Protein AF-A0A2N5AFQ9-F1 (afdb_monomer)

pLDDT: mean 85.44, std 11.59, range [37.19, 97.06]

Organism: Klebsiella variicola (NCBI:txid244366)

Radius of gyration: 25.11 Å; Cα contacts (8 Å, |Δi|>4): 56; chains: 1; bounding box: 42×65×58 Å

Solvent-accessible surface area (backbone atoms only — not comparable to full-atom values): 8598 Å² total; per-residue (Å²): 130,63,72,68,59,58,55,45,63,70,44,41,65,62,52,49,49,45,43,60,74,46,50,45,58,50,51,50,50,58,53,50,58,31,39,49,96,96,35,91,68,48,61,62,59,57,54,51,46,49,75,76,39,46,66,59,52,51,52,52,50,53,51,50,53,53,48,50,52,53,48,49,52,52,50,52,53,51,47,50,51,52,74,71,49,88,54,65,68,59,44,53,50,51,60,49,59,64,50,56,62,77,73,55,53,70,68,56,53,53,52,52,49,50,50,32,34,25,44,89,8,62,56,43,52,51,36,36,74,67,70,75,44,56,85,87,73,50,58,45,80,76,44,66,72,66,71,75,71,117

InterPro domains:
  IPR035906 MetI-like superfamily [G3DSA:1.10.3720.10] (3-150)
  IPR035906 MetI-like superfamily [SSF161098] (5-124)

Secondary structure (DSSP, 8-state):
--HHHHHHHHHHHHHHHHIIIIIHHHHHHHHHHT-BTTBSS--HHHHHHHHHHHHHHHHHHHHHHHHHHHHHHHHHHHHHHHHH---HHHHHHHHHHHHTGGGS-HHHHHHHHHHHTSTTSHHHHHHHHTTSS-GGG---TT-GGGTS--

Foldseek 3Di:
DDPVVVVCVVCVVVVVCCCPVPVVVVVVVVCVCQDDVPRNGDPVSVVVCCVPCVVVVVVVVVCVVVVVVVCVVVVVVVVCCLVPDPDPVVNVVVVVVVVVVVPDDPVNVVVLCQQCQALPHPVVVVCVVVVNDPNVRRDRPPDCVVVVPD

Structure (mmCIF, N/CA/C/O backbone):
data_AF-A0A2N5AFQ9-F1
#
_entry.id   AF-A0A2N5AFQ9-F1
#
loop_
_atom_site.group_PDB
_atom_site.id
_atom_site.type_symbol
_atom_site.label_atom_id
_atom_site.label_alt_id
_atom_site.label_comp_id
_atom_site.label_asym_id
_atom_site.label_entity_id
_atom_site.label_seq_id
_atom_site.pdbx_PDB_ins_code
_atom_site.Cartn_x
_atom_site.Cartn_y
_atom_site.Cartn_z
_atom_site.occupancy
_atom_site.B_iso_or_equiv
_atom_site.auth_seq_id
_atom_site.auth_comp_id
_atom_site.auth_asym_id
_atom_site.auth_atom_id
_atom_site.pdbx_PDB_model_num
ATOM 1 N N . MET A 1 1 ? 14.737 40.277 -19.404 1.00 56.66 1 MET A N 1
ATOM 2 C CA . MET A 1 1 ? 14.503 38.820 -19.242 1.00 56.66 1 MET A CA 1
ATOM 3 C C . MET A 1 1 ? 13.009 38.561 -19.210 1.00 56.66 1 MET A C 1
ATOM 5 O O . MET A 1 1 ? 12.352 39.074 -18.311 1.00 56.66 1 MET A O 1
ATOM 9 N N . SER A 1 2 ? 12.487 37.834 -20.204 1.00 70.00 2 SER A N 1
ATOM 10 C CA . SER A 1 2 ? 11.064 37.475 -20.301 1.00 70.00 2 SER A CA 1
ATOM 11 C C . SER A 1 2 ? 10.594 36.764 -19.026 1.00 70.00 2 SER A C 1
ATOM 13 O O . SER A 1 2 ? 11.315 35.919 -18.491 1.00 70.00 2 SER A O 1
ATOM 15 N N . SER A 1 3 ? 9.405 37.123 -18.536 1.00 72.81 3 SER A N 1
ATOM 16 C CA . SER A 1 3 ? 8.789 36.586 -17.312 1.00 72.81 3 SER A CA 1
ATOM 17 C C . SER A 1 3 ? 8.806 35.047 -17.274 1.00 72.81 3 SER A C 1
ATOM 19 O O . SER A 1 3 ? 9.132 34.444 -16.252 1.00 72.81 3 SER A O 1
ATOM 21 N N . SER A 1 4 ? 8.611 34.404 -18.430 1.00 77.00 4 SER A N 1
ATOM 22 C CA . SER A 1 4 ? 8.609 32.945 -18.592 1.00 77.00 4 SER A CA 1
ATOM 23 C C . SER A 1 4 ? 9.936 32.267 -18.233 1.00 77.00 4 SER A C 1
ATOM 25 O O . SER A 1 4 ? 9.927 31.161 -17.701 1.00 77.00 4 SER A O 1
ATOM 27 N 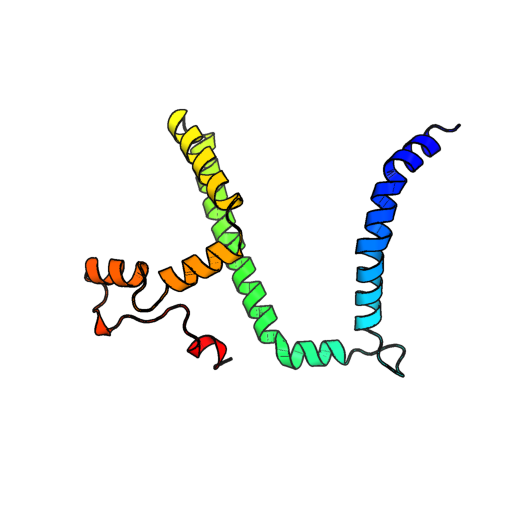N . LEU A 1 5 ? 11.081 32.923 -18.459 1.00 81.25 5 LEU A N 1
ATOM 28 C CA . LEU A 1 5 ? 12.394 32.344 -18.148 1.00 81.25 5 LEU A CA 1
ATOM 29 C C . LEU A 1 5 ? 12.638 32.274 -16.632 1.00 81.25 5 LEU A C 1
ATOM 31 O O . LEU A 1 5 ? 13.282 31.347 -16.151 1.00 81.25 5 LEU A O 1
ATOM 35 N N . LYS A 1 6 ? 12.087 33.229 -15.870 1.00 81.56 6 LYS A N 1
ATOM 36 C CA . LYS A 1 6 ? 12.178 33.242 -14.402 1.00 81.56 6 LYS A CA 1
ATOM 37 C C . LYS A 1 6 ? 11.333 32.128 -13.781 1.00 81.56 6 LYS A C 1
ATOM 39 O O . LYS A 1 6 ? 11.810 31.450 -12.877 1.00 81.56 6 LYS A O 1
ATOM 44 N N . TYR A 1 7 ? 10.121 31.900 -14.294 1.00 85.12 7 TYR A N 1
ATOM 45 C CA . TYR A 1 7 ? 9.279 30.781 -13.854 1.00 85.12 7 TYR A CA 1
ATOM 46 C C . TYR A 1 7 ? 9.892 29.426 -14.210 1.00 85.12 7 TYR A C 1
ATOM 48 O O . TYR A 1 7 ? 9.890 28.520 -13.379 1.00 85.12 7 TYR A O 1
ATOM 56 N N . LEU A 1 8 ? 10.479 29.303 -15.405 1.00 85.31 8 LEU A N 1
ATOM 57 C CA . LEU A 1 8 ? 11.166 28.080 -15.808 1.00 85.31 8 LEU A CA 1
ATOM 58 C C . LEU A 1 8 ? 12.353 27.779 -14.890 1.00 85.31 8 LEU A C 1
ATOM 60 O O . LEU A 1 8 ? 12.474 26.654 -14.429 1.00 85.31 8 LEU A O 1
ATOM 64 N N . LEU A 1 9 ? 13.187 28.772 -14.567 1.00 89.94 9 LEU A N 1
ATOM 65 C CA . LEU A 1 9 ? 14.353 28.576 -13.701 1.00 89.94 9 LEU A CA 1
ATOM 66 C C . LEU A 1 9 ? 13.970 28.232 -12.249 1.00 89.94 9 LEU A C 1
ATOM 68 O O . LEU A 1 9 ? 14.707 27.514 -11.580 1.00 89.94 9 LEU A O 1
ATOM 72 N N . LEU A 1 10 ? 12.807 28.701 -11.779 1.00 92.44 10 LEU A N 1
ATOM 73 C CA . LEU A 1 10 ? 12.277 28.381 -10.450 1.00 92.44 10 LEU A CA 1
ATOM 74 C C . LEU A 1 10 ? 11.790 26.924 -10.350 1.00 92.44 10 LEU A C 1
ATOM 76 O O . LEU A 1 10 ? 11.988 26.278 -9.325 1.00 92.44 10 LEU A O 1
ATOM 80 N N . VAL A 1 11 ? 11.168 26.400 -11.411 1.00 93.44 11 VAL A N 1
ATOM 81 C CA . VAL A 1 11 ? 10.618 25.030 -11.449 1.00 93.44 11 VAL A CA 1
ATOM 82 C C . VAL A 1 11 ? 11.641 24.008 -11.961 1.00 93.44 11 VAL A C 1
ATOM 84 O O . VAL A 1 11 ? 11.573 22.833 -11.599 1.00 93.44 11 VAL A O 1
ATOM 87 N N . ALA A 1 12 ? 12.622 24.448 -12.754 1.00 92.50 12 ALA A N 1
ATOM 88 C CA . ALA A 1 12 ? 13.651 23.618 -13.375 1.00 92.50 12 ALA A CA 1
ATOM 89 C C . ALA A 1 12 ? 14.337 22.622 -12.425 1.00 92.50 12 ALA A C 1
ATOM 91 O O . ALA A 1 12 ? 14.400 21.455 -12.800 1.00 92.50 12 ALA A O 1
ATOM 92 N N . PRO A 1 13 ? 14.820 22.987 -11.217 1.00 93.31 13 PRO A N 1
ATOM 93 C CA . PRO A 1 13 ? 15.500 22.019 -10.354 1.00 93.31 13 PRO A CA 1
ATOM 94 C C . PRO A 1 13 ? 14.569 20.895 -9.879 1.00 93.31 13 PRO A C 1
ATOM 96 O O . PRO A 1 13 ? 14.960 19.730 -9.891 1.00 93.31 13 PRO A O 1
ATOM 99 N N . ALA A 1 14 ? 13.319 21.210 -9.527 1.00 94.56 14 ALA A N 1
ATOM 100 C CA . ALA A 1 14 ? 12.338 20.200 -9.133 1.00 94.56 14 ALA A CA 1
ATOM 101 C C . ALA A 1 14 ? 11.944 19.306 -10.321 1.00 94.56 14 ALA A C 1
ATOM 103 O O . ALA A 1 14 ? 11.915 18.082 -10.197 1.00 94.56 14 ALA A O 1
ATOM 104 N N . ALA A 1 15 ? 11.699 19.908 -11.487 1.00 93.31 15 ALA A N 1
ATOM 105 C CA . ALA A 1 15 ? 11.363 19.178 -12.705 1.00 93.31 15 ALA A CA 1
ATOM 106 C C . ALA A 1 15 ? 12.504 18.255 -13.156 1.00 93.31 15 ALA A C 1
ATOM 108 O O . ALA A 1 15 ? 12.255 17.111 -13.526 1.00 93.31 15 ALA A O 1
ATOM 109 N N . LEU A 1 16 ? 13.751 18.722 -13.078 1.00 95.88 16 LEU A N 1
ATOM 110 C CA . LEU A 1 16 ? 14.938 17.953 -13.440 1.00 95.88 16 LEU A CA 1
ATOM 111 C C . LEU A 1 16 ? 15.138 16.767 -12.489 1.00 95.88 16 LEU A C 1
ATOM 113 O O . LEU A 1 16 ? 15.397 15.659 -12.953 1.00 95.88 16 LEU A O 1
ATOM 117 N N . MET A 1 17 ? 14.932 16.955 -11.182 1.00 96.62 17 MET A N 1
ATOM 118 C CA . MET A 1 17 ? 14.974 15.855 -10.210 1.00 96.62 17 MET A CA 1
ATOM 119 C C . MET A 1 17 ? 13.921 14.783 -10.509 1.00 96.62 17 MET A C 1
ATOM 121 O O . MET A 1 17 ? 14.250 13.600 -10.527 1.00 96.62 17 MET A O 1
ATOM 125 N N . ILE A 1 18 ? 12.677 15.176 -10.805 1.00 96.19 18 ILE A N 1
ATOM 126 C CA . ILE A 1 18 ? 11.613 14.232 -11.188 1.00 96.19 18 ILE A CA 1
ATOM 127 C C . ILE A 1 18 ? 11.967 13.526 -12.503 1.00 96.19 18 ILE A C 1
ATOM 129 O O . ILE A 1 18 ? 11.823 12.308 -12.610 1.00 96.19 18 ILE A O 1
ATOM 133 N N . ALA A 1 19 ? 12.459 14.266 -13.498 1.00 95.69 19 ALA A N 1
ATOM 134 C CA . ALA A 1 19 ? 12.828 13.713 -14.795 1.00 95.69 19 ALA A CA 1
ATOM 135 C C . ALA A 1 19 ? 13.918 12.637 -14.668 1.00 95.69 19 ALA A C 1
ATOM 137 O O . ALA A 1 19 ? 13.767 11.544 -15.210 1.00 95.69 19 ALA A O 1
ATOM 138 N N . ILE A 1 20 ? 14.984 12.922 -13.916 1.00 96.50 20 ILE A N 1
ATOM 139 C CA . ILE A 1 20 ? 16.134 12.020 -13.781 1.00 96.50 20 ILE A CA 1
ATOM 140 C C . ILE A 1 20 ? 15.834 10.857 -12.833 1.00 96.50 20 ILE A C 1
ATOM 142 O O . ILE A 1 20 ? 16.155 9.716 -13.150 1.00 96.50 20 ILE A O 1
ATOM 146 N N . LEU A 1 21 ? 15.233 11.117 -11.670 1.00 96.00 21 LEU A N 1
ATOM 147 C CA . LEU A 1 21 ? 15.102 10.098 -10.622 1.00 96.00 21 LEU A CA 1
ATOM 148 C C . LEU A 1 21 ? 13.826 9.265 -10.724 1.00 96.00 21 LEU A C 1
ATOM 150 O O . LEU A 1 2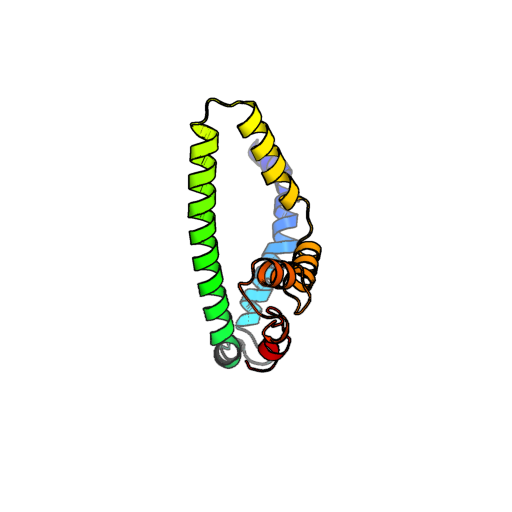1 ? 13.767 8.190 -10.136 1.00 96.00 21 LEU A O 1
ATOM 154 N N . PHE A 1 22 ? 12.812 9.739 -11.448 1.00 95.69 22 PHE A N 1
ATOM 155 C CA . PHE A 1 22 ? 11.540 9.031 -11.578 1.00 95.69 22 PHE A CA 1
ATOM 156 C C . PHE A 1 22 ? 11.222 8.695 -13.032 1.00 95.69 22 PHE A C 1
ATOM 158 O O . PHE A 1 22 ? 11.014 7.532 -13.371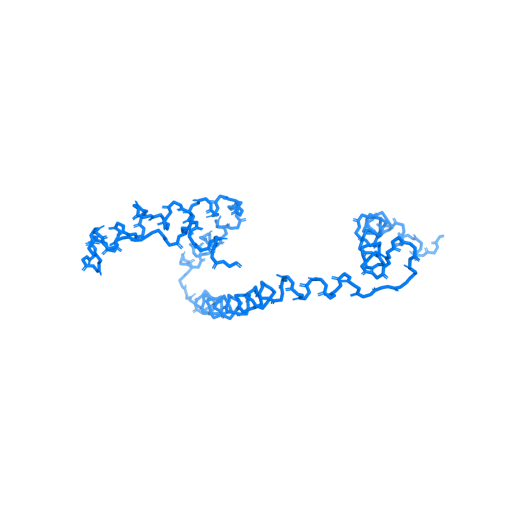 1.00 95.69 22 PHE A O 1
ATOM 165 N N . LEU A 1 23 ? 11.234 9.695 -13.913 1.00 95.88 23 LEU A N 1
ATOM 166 C CA . LEU A 1 23 ? 10.779 9.530 -15.294 1.00 95.88 23 LEU A CA 1
ATOM 167 C C . LEU A 1 23 ? 11.734 8.667 -16.128 1.00 95.88 23 LEU A C 1
ATOM 169 O O . LEU A 1 23 ? 11.278 7.792 -16.861 1.00 95.88 23 LEU A O 1
ATOM 173 N N . TYR A 1 24 ? 13.045 8.863 -15.976 1.00 96.06 24 TYR A N 1
ATOM 174 C CA . TYR A 1 24 ? 14.062 8.046 -16.637 1.00 96.06 24 TYR A CA 1
ATOM 175 C C . TYR A 1 24 ? 13.999 6.562 -16.230 1.00 96.06 24 TYR A C 1
ATOM 177 O O . TYR A 1 24 ? 13.833 5.731 -17.126 1.00 96.06 24 TYR A O 1
ATOM 185 N N . PRO A 1 25 ? 14.069 6.175 -14.936 1.00 96.12 25 PRO A N 1
ATOM 186 C CA . PRO A 1 25 ? 13.986 4.764 -14.562 1.00 96.12 25 PRO A CA 1
ATOM 187 C C . PRO A 1 25 ? 12.619 4.145 -14.877 1.00 96.12 25 PRO A C 1
ATOM 189 O O . PRO A 1 25 ? 12.565 2.971 -15.233 1.00 96.12 25 PRO A O 1
ATOM 192 N N . LEU A 1 26 ? 11.524 4.913 -14.814 1.00 96.00 26 LEU A N 1
ATOM 193 C CA . LEU A 1 26 ? 10.205 4.441 -15.239 1.00 96.00 26 LEU A CA 1
ATOM 194 C C . LEU A 1 26 ? 10.178 4.141 -16.741 1.00 96.00 26 LEU A C 1
ATOM 196 O O . LEU A 1 26 ? 9.739 3.066 -17.141 1.00 96.00 26 LEU A O 1
ATOM 200 N N . GLY A 1 27 ? 10.671 5.064 -17.568 1.00 95.00 27 GLY A N 1
ATOM 201 C CA . GLY A 1 27 ? 10.759 4.876 -19.014 1.00 95.00 27 GLY A CA 1
ATOM 202 C C . GLY A 1 27 ? 11.659 3.699 -19.380 1.00 95.00 27 GLY A C 1
ATOM 203 O O . GLY A 1 27 ? 11.267 2.853 -20.180 1.00 95.00 27 GLY A O 1
ATOM 204 N N . PHE A 1 28 ? 12.825 3.591 -18.738 1.00 93.50 28 PHE A N 1
ATOM 205 C CA . PHE A 1 28 ? 13.720 2.448 -18.895 1.00 93.50 28 PHE A CA 1
ATOM 206 C C . PHE A 1 28 ? 13.033 1.135 -18.504 1.00 93.50 28 PHE A C 1
ATOM 208 O O . PHE A 1 28 ? 13.087 0.181 -19.270 1.00 93.50 28 PHE A O 1
ATOM 215 N N . SER A 1 29 ? 12.331 1.100 -17.367 1.00 93.56 29 SER A N 1
ATOM 216 C CA . SER A 1 29 ? 11.566 -0.068 -16.916 1.00 93.56 29 SER A CA 1
ATOM 217 C C . SER A 1 29 ? 10.502 -0.475 -17.941 1.00 93.56 29 SER A C 1
ATOM 219 O O . SER A 1 29 ? 10.450 -1.636 -18.344 1.00 93.56 29 SER A O 1
ATOM 221 N N . LEU A 1 30 ? 9.730 0.486 -18.459 1.00 92.88 30 LEU A N 1
ATOM 222 C CA . LEU A 1 30 ? 8.713 0.244 -19.484 1.00 92.88 30 LEU A CA 1
ATOM 223 C C . LEU A 1 30 ? 9.317 -0.306 -20.779 1.00 92.88 30 LEU A C 1
ATOM 225 O O . LEU A 1 30 ? 8.816 -1.295 -21.296 1.00 92.88 30 LEU A O 1
ATOM 229 N N . VAL A 1 31 ? 10.404 0.280 -21.288 1.00 91.62 31 VAL A N 1
ATOM 230 C CA . VAL A 1 31 ? 11.082 -0.223 -22.496 1.00 91.62 31 VAL A CA 1
ATOM 231 C C . VAL A 1 31 ? 11.696 -1.603 -22.242 1.00 91.62 31 VAL A C 1
ATOM 233 O O . VAL A 1 31 ? 11.574 -2.503 -23.073 1.00 91.62 31 VAL A O 1
ATOM 236 N N . SER A 1 32 ? 12.309 -1.810 -21.076 1.00 88.50 32 SER A N 1
ATOM 237 C CA . SER A 1 32 ? 12.910 -3.091 -20.693 1.00 88.50 32 SER A CA 1
ATOM 238 C C . SER A 1 32 ? 11.879 -4.210 -20.539 1.00 88.50 32 SER A C 1
ATOM 240 O O . SER A 1 32 ? 12.189 -5.361 -20.813 1.00 88.50 32 SER A O 1
ATOM 242 N N . ALA A 1 33 ? 10.626 -3.887 -20.200 1.00 90.12 33 ALA A N 1
ATOM 243 C CA . ALA A 1 33 ? 9.550 -4.872 -20.122 1.00 90.12 33 ALA A CA 1
ATOM 244 C C . ALA A 1 33 ? 9.231 -5.520 -21.483 1.00 90.12 33 ALA A C 1
ATOM 246 O O . ALA A 1 33 ? 8.729 -6.644 -21.520 1.00 90.12 33 ALA A O 1
ATOM 247 N N . PHE A 1 34 ? 9.534 -4.827 -22.587 1.00 91.25 34 PHE A N 1
ATOM 248 C CA . PHE A 1 34 ? 9.297 -5.295 -23.954 1.00 91.25 34 PHE A CA 1
ATOM 249 C C . PHE A 1 34 ? 10.578 -5.643 -24.717 1.00 91.25 34 PHE A C 1
ATOM 251 O O . PHE A 1 34 ? 10.490 -6.025 -25.878 1.00 91.25 34 PHE A O 1
ATOM 258 N N . THR A 1 35 ? 11.766 -5.514 -24.127 1.00 88.44 35 THR A N 1
ATOM 259 C CA . THR A 1 35 ? 13.040 -5.791 -24.814 1.00 88.44 35 THR A CA 1
ATOM 260 C C . THR A 1 35 ? 13.792 -6.912 -24.107 1.00 88.44 35 THR A C 1
ATOM 262 O O . THR A 1 35 ? 13.837 -6.964 -22.883 1.00 88.44 35 THR A O 1
ATOM 265 N N . ALA A 1 36 ? 14.394 -7.823 -24.872 1.00 83.81 36 ALA A N 1
ATOM 266 C CA . ALA A 1 36 ? 15.195 -8.924 -24.338 1.00 83.81 36 ALA A CA 1
ATOM 267 C C . ALA A 1 36 ? 16.544 -9.011 -25.065 1.00 83.81 36 ALA A C 1
ATOM 269 O O . ALA A 1 36 ? 16.671 -8.514 -26.189 1.00 83.81 36 ALA A O 1
ATOM 270 N N . PRO A 1 37 ? 17.574 -9.639 -24.467 1.00 77.94 37 PRO A N 1
ATOM 271 C CA . PRO A 1 37 ? 18.862 -9.814 -25.129 1.00 77.94 37 PRO A CA 1
ATOM 272 C C . PRO A 1 37 ? 18.691 -10.504 -26.492 1.00 77.94 37 PRO A C 1
ATOM 274 O O . PRO A 1 37 ? 18.250 -11.647 -26.567 1.00 77.94 37 PRO A O 1
ATOM 277 N N . GLY A 1 38 ? 19.013 -9.793 -27.576 1.00 78.31 38 GLY A N 1
ATOM 278 C CA . GLY A 1 38 ? 18.895 -10.301 -28.948 1.00 78.31 38 GLY A CA 1
ATOM 279 C C . GLY A 1 38 ? 17.516 -10.157 -29.606 1.00 78.31 38 GLY A C 1
ATOM 280 O O . GLY A 1 38 ? 17.383 -10.534 -30.767 1.00 78.31 38 GLY A O 1
ATOM 281 N N . GLN A 1 39 ? 16.509 -9.591 -28.926 1.00 76.50 39 GLN A N 1
ATOM 282 C CA . GLN A 1 39 ? 15.186 -9.319 -29.503 1.00 76.50 39 GLN A CA 1
ATOM 283 C C . GLN A 1 39 ? 14.722 -7.878 -29.215 1.00 76.50 39 GLN A C 1
ATOM 285 O O . GLN A 1 39 ? 14.542 -7.510 -28.051 1.00 76.50 39 GLN A O 1
ATOM 290 N N . PRO A 1 40 ? 14.479 -7.057 -30.257 1.00 73.25 40 PRO A N 1
ATOM 291 C CA . PRO A 1 40 ? 14.065 -5.664 -30.089 1.00 73.25 40 PRO A CA 1
ATOM 292 C C . PRO A 1 40 ? 12.622 -5.503 -29.582 1.00 73.25 40 PRO A C 1
ATOM 294 O O . PRO A 1 40 ? 12.276 -4.423 -29.117 1.00 73.25 40 PRO A O 1
ATOM 297 N N . PHE A 1 41 ? 11.785 -6.545 -29.660 1.00 86.69 41 PHE A N 1
ATOM 298 C CA . PHE A 1 41 ? 10.445 -6.560 -29.071 1.00 86.69 41 PHE A CA 1
ATOM 299 C C . PHE A 1 41 ? 10.046 -7.987 -28.659 1.00 86.69 41 PHE A C 1
ATOM 301 O O . PHE A 1 41 ? 10.082 -8.893 -29.489 1.00 86.69 41 PHE A O 1
ATOM 308 N N . THR A 1 42 ? 9.655 -8.188 -27.399 1.00 88.19 42 THR A N 1
ATOM 309 C CA . THR A 1 42 ? 9.172 -9.463 -26.848 1.00 88.19 42 THR A CA 1
ATOM 310 C C . THR A 1 42 ? 7.997 -9.251 -25.888 1.00 88.19 42 THR A C 1
ATOM 312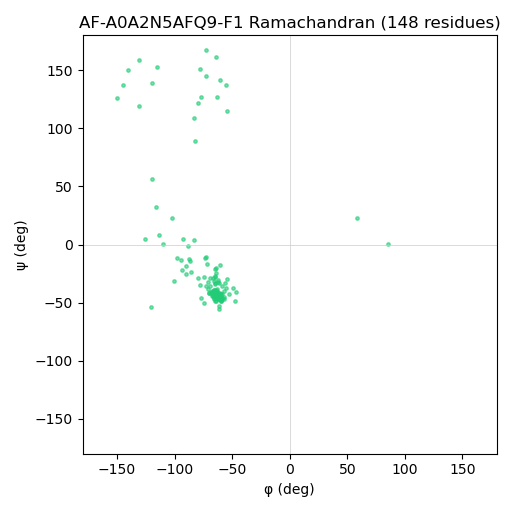 O O . THR A 1 42 ? 7.895 -8.233 -25.205 1.00 88.19 42 THR A O 1
ATOM 315 N N . LEU A 1 43 ? 7.107 -10.244 -25.819 1.00 88.81 43 LEU A N 1
ATOM 316 C CA . LEU A 1 43 ? 6.023 -10.340 -24.833 1.00 88.81 43 LEU A CA 1
ATOM 317 C C . LEU A 1 43 ? 6.214 -11.528 -23.877 1.00 88.81 43 LEU A C 1
ATOM 319 O O . LEU A 1 43 ? 5.333 -11.834 -23.069 1.00 88.81 43 LEU A O 1
ATOM 323 N N . ASP A 1 44 ? 7.368 -12.194 -23.934 1.00 88.25 44 ASP A N 1
ATOM 324 C CA . ASP A 1 44 ? 7.641 -13.397 -23.147 1.00 88.25 44 ASP A CA 1
ATOM 325 C C . ASP A 1 44 ? 7.658 -13.106 -21.644 1.00 88.25 44 ASP A C 1
ATOM 327 O O . ASP A 1 44 ? 7.190 -13.920 -20.843 1.00 88.25 44 ASP A O 1
ATOM 331 N N . HIS A 1 45 ? 8.115 -11.912 -21.254 1.00 89.44 45 HIS A N 1
ATOM 332 C CA . HIS A 1 45 ? 8.058 -11.443 -19.871 1.00 89.44 45 HIS A CA 1
ATOM 333 C C . HIS A 1 45 ? 6.616 -11.391 -19.349 1.00 89.44 45 HIS A C 1
ATOM 335 O O . HIS A 1 45 ? 6.336 -11.931 -18.279 1.00 89.44 45 HIS A O 1
ATOM 341 N N . PHE A 1 46 ? 5.678 -10.844 -20.127 1.00 90.31 46 PHE A N 1
ATOM 342 C CA . PHE A 1 46 ? 4.260 -10.790 -19.756 1.00 90.31 46 PHE A CA 1
ATOM 343 C C . PHE A 1 46 ? 3.626 -12.176 -19.698 1.00 90.31 46 PHE A C 1
ATOM 345 O O . PHE A 1 46 ? 2.883 -12.472 -18.763 1.00 90.31 46 PHE A O 1
ATOM 352 N N . ARG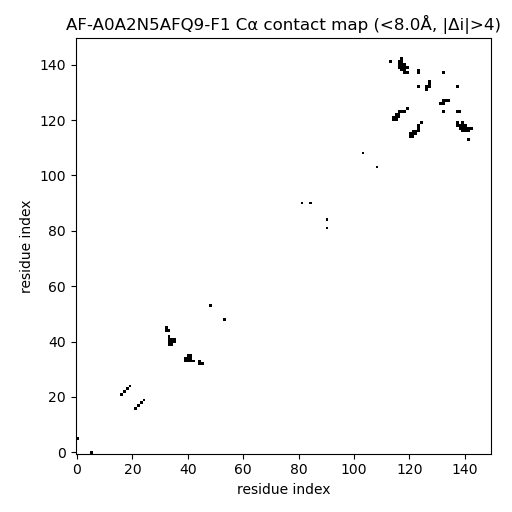 A 1 47 ? 3.957 -13.058 -20.649 1.00 89.81 47 ARG A N 1
ATOM 353 C CA . ARG A 1 47 ? 3.478 -14.445 -20.635 1.00 89.81 47 ARG A CA 1
ATOM 354 C C . ARG A 1 47 ? 3.935 -15.180 -19.377 1.00 89.81 47 ARG A C 1
ATOM 356 O O . ARG A 1 47 ? 3.145 -15.898 -18.768 1.00 89.81 47 ARG A O 1
ATOM 363 N N . LYS A 1 48 ? 5.189 -14.977 -18.965 1.00 89.62 48 LYS A N 1
ATOM 364 C CA . LYS A 1 48 ? 5.750 -15.577 -17.751 1.00 89.62 48 LYS A CA 1
ATOM 365 C C . LYS A 1 48 ? 5.120 -15.010 -16.481 1.00 89.62 48 LYS A C 1
ATOM 367 O O . LYS A 1 48 ? 4.802 -15.779 -15.581 1.00 89.62 48 LYS A O 1
ATOM 372 N N . VAL A 1 49 ? 4.892 -13.697 -16.428 1.00 92.12 49 VAL A N 1
ATOM 373 C CA . VAL A 1 49 ? 4.191 -13.056 -15.307 1.00 92.12 49 VAL A CA 1
ATOM 374 C C . VAL A 1 49 ? 2.765 -13.579 -15.190 1.00 92.12 49 VAL A C 1
ATOM 376 O O . VAL A 1 49 ? 2.348 -13.950 -14.101 1.00 92.12 49 VAL A O 1
ATOM 379 N N . TYR A 1 50 ? 2.035 -13.680 -16.299 1.00 91.25 50 TYR A N 1
ATOM 380 C CA . TYR A 1 50 ? 0.678 -14.218 -16.287 1.00 91.25 50 TYR A CA 1
ATOM 381 C C . TYR A 1 50 ? 0.649 -15.682 -15.825 1.00 91.25 50 TYR A C 1
ATOM 383 O O . TYR A 1 50 ? -0.164 -16.045 -14.984 1.00 91.25 50 TYR A O 1
ATOM 391 N N . ALA A 1 51 ? 1.570 -16.514 -16.316 1.00 92.62 51 ALA A N 1
ATOM 392 C CA . ALA A 1 51 ? 1.626 -17.923 -15.939 1.00 92.62 51 ALA A CA 1
ATOM 393 C C . ALA A 1 51 ? 1.956 -18.154 -14.452 1.00 92.62 51 ALA A C 1
ATOM 395 O O . ALA A 1 51 ? 1.485 -19.135 -13.886 1.00 92.62 51 ALA A O 1
ATOM 396 N N . LEU A 1 52 ? 2.765 -17.285 -13.833 1.00 92.62 52 LEU A N 1
ATOM 397 C CA . LEU A 1 52 ? 3.242 -17.472 -12.456 1.00 92.62 52 LEU A CA 1
ATOM 398 C C . LEU A 1 52 ? 2.483 -16.646 -11.410 1.00 92.62 52 LEU A C 1
ATOM 400 O O . LEU A 1 52 ? 2.357 -17.096 -10.281 1.00 92.62 52 LEU A O 1
ATOM 404 N N . TYR A 1 53 ? 1.986 -15.460 -11.768 1.00 92.19 53 TYR A N 1
ATOM 405 C CA . TYR A 1 53 ? 1.499 -14.459 -10.808 1.00 92.19 53 TYR A CA 1
ATOM 406 C C . TYR A 1 53 ? 0.064 -13.981 -11.073 1.00 92.19 53 TYR A C 1
ATOM 408 O O . TYR A 1 53 ? -0.407 -13.075 -10.386 1.00 92.19 53 TYR A O 1
ATOM 416 N N . ALA A 1 54 ? -0.667 -14.545 -12.045 1.00 89.81 54 ALA A N 1
ATOM 417 C CA . ALA A 1 54 ? -2.046 -14.112 -12.315 1.00 89.81 54 ALA A CA 1
ATOM 418 C C . ALA A 1 54 ? -2.957 -14.229 -11.078 1.00 89.81 54 ALA A C 1
ATOM 420 O O . ALA A 1 54 ? -3.748 -13.322 -10.811 1.00 89.81 54 ALA A O 1
ATOM 421 N N . SER A 1 55 ? -2.809 -15.307 -10.303 1.00 91.00 55 SER A N 1
ATOM 422 C CA . SER A 1 55 ? -3.553 -15.515 -9.055 1.00 91.00 55 SER A CA 1
ATOM 423 C C . SER A 1 55 ? -3.228 -14.448 -8.008 1.00 91.00 55 SER A C 1
ATOM 425 O O . SER A 1 55 ? -4.143 -13.883 -7.411 1.00 91.00 55 SER A O 1
ATOM 427 N N . ASP A 1 56 ? -1.950 -14.107 -7.842 1.00 91.19 56 ASP A N 1
ATOM 428 C CA . ASP A 1 56 ? -1.498 -13.103 -6.872 1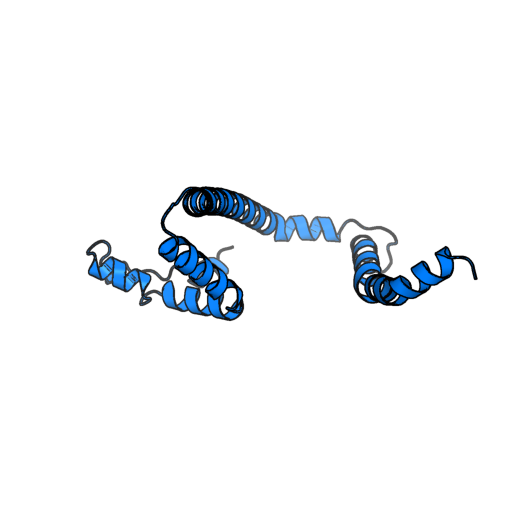.00 91.19 56 ASP A CA 1
ATOM 429 C C . ASP A 1 56 ? -1.999 -11.699 -7.226 1.00 91.19 56 ASP A C 1
ATOM 431 O O . ASP A 1 56 ? -2.416 -10.933 -6.349 1.00 91.19 56 ASP A O 1
ATOM 435 N N . VAL A 1 57 ? -2.010 -11.363 -8.521 1.00 91.62 57 VAL A N 1
ATOM 436 C CA . VAL A 1 57 ? -2.559 -10.099 -9.031 1.00 91.62 57 VAL A CA 1
ATOM 437 C C . VAL A 1 57 ? -4.058 -10.015 -8.754 1.00 91.62 57 VAL A C 1
ATOM 439 O O . VAL A 1 57 ? -4.532 -8.993 -8.255 1.00 91.62 57 VAL A O 1
ATOM 442 N N . LEU A 1 58 ? -4.808 -11.085 -9.032 1.00 91.44 58 LEU A N 1
ATOM 443 C CA . LEU A 1 58 ? -6.247 -11.129 -8.781 1.00 91.44 58 LEU A CA 1
ATOM 444 C C . LEU A 1 58 ? -6.562 -11.026 -7.283 1.00 91.44 58 LEU A C 1
ATOM 446 O O . LEU A 1 58 ? -7.422 -10.239 -6.888 1.00 91.44 58 LEU A O 1
ATOM 450 N N . PHE A 1 59 ? -5.847 -11.775 -6.446 1.00 88.88 59 PHE A N 1
ATOM 451 C CA . PHE A 1 59 ? -5.995 -11.728 -4.994 1.00 88.88 59 PHE A CA 1
ATOM 452 C C . PHE A 1 59 ? -5.722 -10.326 -4.440 1.00 88.88 59 PHE A C 1
ATOM 454 O O . PHE A 1 59 ? -6.530 -9.787 -3.681 1.00 88.88 59 PHE A O 1
ATOM 461 N N . SER A 1 60 ? -4.633 -9.694 -4.887 1.00 91.88 60 SER A N 1
ATOM 462 C CA . SER A 1 60 ? -4.285 -8.322 -4.508 1.00 91.88 60 SER A CA 1
ATOM 463 C C . SER A 1 60 ? -5.369 -7.330 -4.927 1.00 91.88 60 SER A C 1
ATOM 465 O O . SER A 1 60 ? -5.768 -6.484 -4.128 1.00 91.88 60 SER A O 1
ATOM 467 N N . LEU A 1 61 ? -5.898 -7.455 -6.148 1.00 94.75 61 LEU A N 1
ATOM 468 C CA . LEU A 1 61 ? -6.977 -6.601 -6.643 1.00 94.75 61 LEU A CA 1
ATOM 469 C C . LEU A 1 61 ? -8.246 -6.741 -5.793 1.00 94.75 61 LEU A C 1
ATOM 471 O O . LEU A 1 61 ? -8.824 -5.733 -5.390 1.00 94.75 61 LEU A O 1
ATOM 475 N N . ILE A 1 62 ? -8.660 -7.974 -5.486 1.00 94.44 62 ILE A N 1
ATOM 476 C CA . ILE A 1 62 ? -9.837 -8.244 -4.650 1.00 94.44 62 ILE A CA 1
ATOM 477 C C . ILE A 1 62 ? -9.659 -7.623 -3.263 1.00 94.44 62 ILE A C 1
ATOM 479 O O . ILE A 1 62 ? -10.544 -6.907 -2.794 1.00 94.44 62 ILE A O 1
ATOM 483 N N . ILE A 1 63 ? -8.509 -7.840 -2.621 1.00 92.06 63 ILE A N 1
ATOM 484 C CA . ILE A 1 63 ? -8.231 -7.275 -1.295 1.00 92.06 63 ILE A CA 1
ATOM 485 C C . ILE A 1 63 ? -8.247 -5.752 -1.334 1.00 92.06 63 ILE A C 1
ATOM 487 O O . ILE A 1 63 ? -8.830 -5.140 -0.440 1.00 92.06 63 ILE A O 1
ATOM 491 N N . VAL A 1 64 ? -7.636 -5.130 -2.345 1.00 96.25 64 VAL A N 1
ATOM 492 C CA . VAL A 1 64 ? -7.632 -3.669 -2.489 1.00 96.25 64 VAL A CA 1
ATOM 493 C C . VAL A 1 64 ? -9.058 -3.146 -2.621 1.00 96.25 64 VAL A C 1
ATOM 495 O O . VAL A 1 64 ? -9.422 -2.224 -1.898 1.00 96.25 64 VAL A O 1
ATOM 498 N N . LEU A 1 65 ? -9.888 -3.750 -3.472 1.00 96.31 65 LEU A N 1
ATOM 499 C CA . LEU A 1 65 ? -11.277 -3.325 -3.658 1.00 96.31 65 LEU A CA 1
ATOM 500 C C . LEU A 1 65 ? -12.102 -3.464 -2.373 1.00 96.31 65 LEU A C 1
ATOM 502 O O . LEU A 1 65 ? -12.786 -2.518 -1.982 1.00 96.31 65 LEU A O 1
ATOM 506 N N . VAL A 1 66 ? -11.998 -4.603 -1.684 1.00 95.88 66 VAL A N 1
ATOM 507 C CA . VAL A 1 66 ? -12.687 -4.832 -0.404 1.00 95.88 66 VAL A CA 1
ATOM 508 C C . VAL A 1 66 ? -12.203 -3.841 0.654 1.00 95.88 66 VAL A C 1
ATOM 510 O O . VAL A 1 66 ? -13.015 -3.224 1.341 1.00 95.88 66 VAL A O 1
ATOM 513 N N . SER A 1 67 ? -10.891 -3.632 0.753 1.00 92.81 67 SER A N 1
ATOM 514 C CA . SER A 1 67 ? -10.296 -2.707 1.721 1.00 92.81 67 SER A CA 1
ATOM 515 C C . SER A 1 67 ? -10.731 -1.270 1.460 1.00 92.81 67 SER A C 1
ATOM 517 O O . SER A 1 67 ? -11.115 -0.575 2.395 1.00 92.81 67 SER A O 1
ATOM 519 N N . VAL A 1 68 ? -10.728 -0.825 0.200 1.00 97.06 68 VAL A N 1
ATOM 520 C CA . VAL A 1 68 ? -11.180 0.517 -0.190 1.00 97.06 68 VAL A CA 1
ATOM 521 C C . VAL A 1 68 ? -12.665 0.697 0.108 1.00 97.06 68 VAL A C 1
ATOM 523 O O . VAL A 1 68 ? -13.039 1.733 0.648 1.00 97.06 68 VAL A O 1
ATOM 526 N N . ALA A 1 69 ? -13.509 -0.297 -0.178 1.00 96.75 69 ALA A N 1
ATOM 527 C CA . ALA A 1 69 ? -14.939 -0.225 0.115 1.00 96.75 69 ALA A CA 1
ATOM 528 C C . ALA A 1 69 ? -15.214 -0.116 1.625 1.00 96.75 69 ALA A C 1
ATOM 530 O O . ALA A 1 69 ? -15.976 0.752 2.057 1.00 96.75 69 ALA A O 1
ATOM 531 N N . LEU A 1 70 ? -14.552 -0.946 2.437 1.00 95.38 70 LEU A N 1
ATOM 532 C CA . LEU A 1 70 ? -14.664 -0.900 3.897 1.00 95.38 70 LEU A CA 1
ATOM 533 C C . LEU A 1 70 ? -14.127 0.419 4.464 1.00 95.38 70 LEU A C 1
ATOM 535 O O . LEU A 1 70 ? -14.786 1.044 5.294 1.00 95.38 70 LEU A O 1
ATOM 539 N N . LEU A 1 71 ? -12.966 0.878 3.987 1.00 94.81 71 LEU A N 1
ATOM 540 C CA . LEU A 1 71 ? -12.387 2.158 4.393 1.00 94.81 71 LEU A CA 1
ATOM 541 C C . LEU A 1 71 ? -13.285 3.328 4.010 1.00 94.81 71 LEU A C 1
ATOM 543 O O . LEU A 1 71 ? -13.462 4.223 4.827 1.00 94.81 71 LEU A O 1
ATOM 547 N N . ALA A 1 72 ? -13.882 3.324 2.819 1.00 95.69 72 ALA A N 1
ATOM 548 C CA . ALA A 1 72 ? -14.819 4.359 2.401 1.00 95.69 72 ALA A CA 1
ATOM 549 C C . ALA A 1 72 ? -16.043 4.395 3.325 1.00 95.69 72 ALA A C 1
ATOM 551 O O . ALA A 1 72 ? -16.406 5.465 3.809 1.00 95.69 72 ALA A O 1
ATOM 552 N N . LEU A 1 73 ? -16.632 3.237 3.642 1.00 96.50 73 LEU A N 1
ATOM 553 C CA . LEU A 1 73 ? -17.771 3.149 4.556 1.00 96.50 73 LEU A CA 1
ATOM 554 C C . LEU A 1 73 ? -17.427 3.688 5.954 1.00 96.50 73 LEU A C 1
ATOM 556 O O . LEU A 1 73 ? -18.153 4.521 6.499 1.00 96.50 73 LEU A O 1
ATOM 560 N N . ILE A 1 74 ? -16.301 3.257 6.526 1.00 92.50 74 ILE A N 1
ATOM 561 C CA . ILE A 1 74 ? -15.851 3.692 7.855 1.00 92.50 74 ILE A CA 1
ATOM 562 C C . ILE A 1 74 ? -15.479 5.180 7.845 1.00 92.50 74 ILE A C 1
ATOM 564 O O . ILE A 1 74 ? -15.863 5.920 8.745 1.00 92.50 74 ILE A O 1
ATOM 568 N N . ALA A 1 75 ? -14.764 5.650 6.823 1.00 91.25 75 ALA A N 1
ATOM 569 C CA . ALA A 1 75 ? -14.334 7.041 6.732 1.00 91.25 75 ALA A CA 1
ATOM 570 C C . ALA A 1 75 ? -15.523 7.991 6.558 1.00 91.25 75 ALA A C 1
ATOM 572 O O . ALA A 1 75 ? -15.572 9.023 7.224 1.00 91.25 75 ALA A O 1
ATOM 573 N N . ILE A 1 76 ? -16.501 7.640 5.715 1.00 93.44 76 ILE A N 1
ATOM 574 C CA . ILE A 1 76 ? -17.711 8.445 5.505 1.00 93.44 76 ILE A CA 1
ATOM 575 C C . ILE A 1 76 ? -18.554 8.482 6.781 1.00 93.44 76 ILE A C 1
ATOM 577 O O . ILE A 1 76 ? -18.956 9.563 7.207 1.00 93.44 76 ILE A O 1
ATOM 581 N N . THR A 1 77 ? -18.792 7.334 7.424 1.00 90.31 77 THR A N 1
ATOM 582 C CA . THR A 1 77 ? -19.570 7.281 8.675 1.00 90.31 77 THR A CA 1
ATOM 583 C C . THR A 1 77 ? -18.891 8.070 9.792 1.00 90.31 77 THR A C 1
ATOM 585 O O . THR A 1 77 ? -19.534 8.889 10.447 1.00 90.31 77 THR A O 1
ATOM 588 N N . LEU A 1 78 ? -17.578 7.909 9.965 1.00 86.50 78 LEU A N 1
ATOM 589 C CA . LEU A 1 78 ? -16.806 8.648 10.960 1.00 86.50 78 LEU A CA 1
ATOM 590 C C . LEU A 1 78 ? -16.774 10.152 10.657 1.00 86.50 78 LEU A C 1
ATOM 592 O O . LEU A 1 78 ? -16.933 10.966 11.565 1.00 86.50 78 LEU A O 1
ATOM 596 N N . SER A 1 79 ? -16.611 10.530 9.387 1.00 87.44 79 SER A N 1
ATOM 597 C CA . SER A 1 79 ? -16.644 11.928 8.953 1.00 87.44 79 SER A CA 1
ATOM 598 C C . SER A 1 79 ? -18.009 12.562 9.214 1.00 87.44 79 SER A C 1
ATOM 600 O O . SER A 1 79 ? -18.059 13.661 9.761 1.00 87.44 79 SER A O 1
ATOM 602 N N . ALA A 1 80 ? -19.105 11.855 8.929 1.00 87.31 80 ALA A N 1
ATOM 603 C CA . ALA A 1 80 ? -20.458 12.317 9.224 1.00 87.31 80 ALA A CA 1
ATOM 604 C C . ALA A 1 80 ? -20.674 12.525 10.731 1.00 87.31 80 ALA A C 1
ATOM 606 O O . ALA A 1 80 ? -21.183 13.569 11.136 1.00 87.31 80 ALA A O 1
ATOM 607 N N . VAL A 1 81 ? -20.225 11.584 11.572 1.00 84.81 81 VAL A N 1
ATOM 608 C CA . VAL A 1 81 ? -20.293 11.717 13.038 1.00 84.81 81 VAL A CA 1
ATOM 609 C C . VAL A 1 81 ? -19.493 12.927 13.516 1.00 84.81 81 VAL A C 1
ATOM 611 O O . VAL A 1 81 ? -19.986 13.704 14.327 1.00 84.81 81 VAL A O 1
ATOM 614 N N . ILE A 1 82 ? -18.277 13.127 13.009 1.00 83.00 82 ILE A N 1
ATOM 615 C CA . ILE A 1 82 ? -17.432 14.262 13.401 1.00 83.00 82 ILE A CA 1
ATOM 616 C C . ILE A 1 82 ? -18.029 15.597 12.934 1.00 83.00 82 ILE A C 1
ATOM 618 O O . ILE A 1 82 ? -18.007 16.564 13.692 1.00 83.00 82 ILE A O 1
ATOM 622 N N . ALA A 1 83 ? -18.555 15.660 11.709 1.00 83.06 83 ALA A N 1
ATOM 623 C CA . ALA A 1 83 ? -19.082 16.885 11.114 1.00 83.06 83 ALA A CA 1
ATOM 624 C C . ALA A 1 83 ? -20.424 17.321 11.722 1.00 83.06 83 ALA A C 1
ATOM 626 O O . ALA A 1 83 ? -20.667 18.517 11.861 1.00 83.06 83 ALA A O 1
ATOM 627 N N . LEU A 1 84 ? -21.287 16.367 12.089 1.00 84.12 84 LEU A N 1
ATOM 628 C CA . LEU A 1 84 ? -22.630 16.636 12.616 1.00 84.12 84 LEU A CA 1
ATOM 629 C C . LEU A 1 84 ? -22.682 16.679 14.153 1.00 84.12 84 LEU A C 1
ATOM 631 O O . LEU A 1 84 ? -23.686 17.115 14.713 1.00 84.12 84 LEU A O 1
ATOM 635 N N . SER A 1 85 ? -21.636 16.228 14.856 1.00 81.19 85 SER A N 1
ATOM 636 C CA . SER A 1 85 ? -21.653 16.168 16.322 1.00 81.19 85 SER A CA 1
ATOM 637 C C . SER A 1 85 ? -21.436 17.546 16.971 1.00 81.19 85 SER A C 1
ATOM 639 O O . SER A 1 85 ? -20.418 18.197 16.722 1.00 81.19 85 SER A O 1
ATOM 641 N N . PRO A 1 86 ? -22.321 17.980 17.890 1.00 79.69 86 PRO A N 1
ATOM 642 C CA . PRO A 1 86 ? -22.140 19.215 18.656 1.00 79.69 86 PRO A CA 1
ATOM 643 C C . PRO A 1 86 ? -21.061 19.092 19.754 1.00 79.69 86 PRO A C 1
ATOM 645 O O . PRO A 1 86 ? -20.627 20.095 20.331 1.00 79.69 86 PRO A O 1
ATOM 648 N N . CYS A 1 87 ? -20.591 17.876 20.062 1.00 82.31 87 CYS A N 1
ATOM 649 C CA . CYS A 1 87 ? -19.654 17.610 21.152 1.00 82.31 87 CYS A CA 1
ATOM 650 C C . CYS A 1 87 ? -18.190 17.874 20.751 1.00 82.31 87 CYS A C 1
ATOM 652 O O . CYS A 1 87 ? -17.445 16.964 20.380 1.00 82.31 87 CYS A O 1
ATOM 654 N N . ARG A 1 88 ? -17.726 19.116 20.952 1.00 80.81 88 ARG A N 1
ATOM 655 C CA . ARG A 1 88 ? -16.319 19.540 20.762 1.00 80.81 88 ARG A CA 1
ATOM 656 C C . ARG A 1 88 ? -15.234 18.620 21.367 1.00 80.81 88 ARG A C 1
ATOM 658 O O . ARG A 1 88 ? -14.214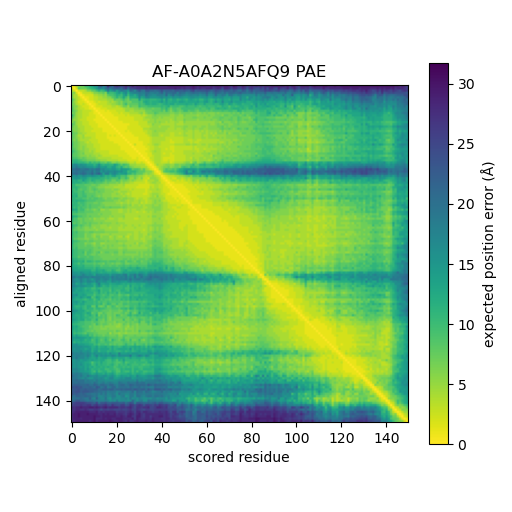 18.439 20.698 1.00 80.81 88 ARG A O 1
ATOM 665 N N . PRO A 1 89 ? -15.370 18.046 22.584 1.00 82.62 89 PRO A N 1
ATOM 666 C CA . PRO A 1 89 ? -14.324 17.174 23.127 1.00 82.62 89 PRO A CA 1
ATOM 667 C C . PRO A 1 89 ? -14.208 15.839 22.378 1.00 82.62 89 PRO A C 1
ATOM 669 O O . PRO A 1 89 ? -13.094 15.363 22.173 1.00 82.62 89 PRO A O 1
ATOM 672 N N . VAL A 1 90 ? -15.326 15.274 21.909 1.00 81.81 90 VAL A N 1
ATOM 673 C CA . VAL A 1 90 ? -15.349 14.007 21.156 1.00 81.81 90 VAL A CA 1
ATOM 674 C C . VAL A 1 90 ? -14.636 14.181 19.818 1.00 81.81 90 VAL A C 1
ATOM 676 O O . VAL A 1 90 ? -13.755 13.395 19.483 1.00 81.81 90 VAL A O 1
ATOM 679 N N . VAL A 1 91 ? -14.927 15.269 19.101 1.00 82.62 91 VAL A N 1
ATOM 680 C CA . VAL A 1 91 ? -14.258 15.606 17.834 1.00 82.62 91 VAL A CA 1
ATOM 681 C C . VAL A 1 91 ? -12.746 15.767 18.019 1.00 82.62 91 VAL A C 1
ATOM 683 O O . VAL A 1 91 ? -11.963 15.263 17.213 1.00 82.62 91 VAL A O 1
ATOM 686 N N . ARG A 1 92 ? -12.312 16.427 19.101 1.00 84.81 92 ARG A N 1
ATOM 687 C CA . ARG A 1 92 ? -10.884 16.616 19.399 1.00 84.81 92 ARG A CA 1
ATOM 688 C C . ARG A 1 92 ? -10.185 15.294 19.724 1.00 84.81 92 ARG A C 1
ATOM 690 O O . ARG A 1 92 ? -9.077 15.071 19.242 1.00 84.81 92 ARG A O 1
ATOM 697 N N . LEU A 1 93 ? -10.828 14.429 20.508 1.00 87.38 93 LEU A N 1
ATOM 698 C CA . LEU A 1 93 ? -10.294 13.113 20.853 1.00 87.38 93 LEU A CA 1
ATOM 699 C C . LEU A 1 93 ? -10.179 12.216 19.615 1.00 87.38 93 LEU A C 1
ATOM 701 O O . LEU A 1 93 ? -9.111 11.663 19.369 1.00 87.38 93 LEU A O 1
ATOM 705 N N . LEU A 1 94 ? -11.233 12.125 18.799 1.00 84.62 94 LEU A N 1
ATOM 706 C CA . LEU A 1 94 ? -11.220 11.354 17.550 1.00 84.62 94 LEU A CA 1
ATOM 707 C C . LEU A 1 94 ? -10.160 11.879 16.574 1.00 84.62 94 LEU A C 1
ATOM 709 O O . LEU A 1 94 ? -9.414 11.092 15.995 1.00 84.62 94 LEU A O 1
ATOM 713 N N . GLY A 1 95 ? -10.039 13.203 16.434 1.00 82.88 95 GLY A N 1
ATOM 714 C CA . GLY A 1 95 ? -9.017 13.824 15.591 1.00 82.88 95 GLY A CA 1
ATOM 715 C C . GLY A 1 95 ? -7.584 13.527 16.047 1.00 82.88 95 GLY A C 1
ATOM 716 O O . GLY A 1 95 ? -6.689 13.420 15.210 1.00 82.88 95 GLY A O 1
ATOM 717 N N . PHE A 1 96 ? -7.359 13.364 17.354 1.00 87.12 96 PHE A N 1
ATOM 718 C CA . PHE A 1 96 ? -6.074 12.923 17.896 1.00 87.12 96 PHE A CA 1
ATOM 719 C C . PHE A 1 96 ? -5.839 11.427 17.653 1.00 87.12 96 PHE A C 1
ATOM 721 O O . PHE A 1 96 ? -4.806 11.052 17.096 1.00 87.12 96 PHE A O 1
ATOM 728 N N . LEU A 1 97 ? -6.814 10.581 18.002 1.00 88.19 97 LEU A N 1
ATOM 729 C CA . LEU A 1 97 ? -6.7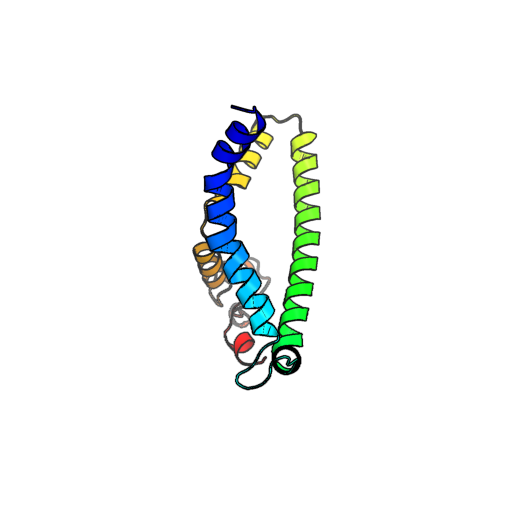31 9.128 17.837 1.00 88.19 97 LEU A CA 1
ATOM 730 C C . LEU A 1 97 ? -6.507 8.719 16.377 1.00 88.19 97 LEU A C 1
ATOM 732 O O . LEU A 1 97 ? -5.754 7.787 16.131 1.00 88.19 97 LEU A O 1
ATOM 736 N N . TYR A 1 98 ? -7.081 9.435 15.406 1.00 83.06 98 TYR A N 1
ATOM 737 C CA . TYR A 1 98 ? -6.889 9.147 13.981 1.00 83.06 98 TYR A CA 1
ATOM 738 C C . TYR A 1 98 ? -5.469 9.452 13.479 1.00 83.06 98 TYR A C 1
ATOM 740 O O . TYR A 1 98 ? -4.983 8.823 12.541 1.00 83.06 98 TYR A O 1
ATOM 748 N N . ARG A 1 99 ? -4.776 10.415 14.096 1.00 84.94 99 ARG A N 1
ATOM 749 C CA . ARG A 1 99 ? -3.404 10.771 13.706 1.00 84.94 99 ARG A CA 1
ATOM 750 C C . ARG A 1 99 ? -2.375 9.805 14.270 1.00 84.94 99 ARG A C 1
ATOM 752 O O . ARG A 1 99 ? -1.336 9.628 13.648 1.00 84.94 99 ARG A O 1
ATOM 759 N N . LEU A 1 100 ? -2.653 9.183 15.416 1.00 88.62 100 LEU A N 1
ATOM 760 C CA . LEU A 1 100 ? -1.709 8.299 16.102 1.00 88.62 100 LEU A CA 1
ATOM 761 C C . LEU A 1 100 ? -1.240 7.132 15.201 1.00 88.62 100 LEU A C 1
ATOM 763 O O . LEU A 1 100 ? -0.027 6.965 15.074 1.00 88.62 100 LEU A O 1
ATOM 767 N N . PRO A 1 101 ? -2.121 6.398 14.488 1.00 85.81 101 PRO A N 1
ATOM 768 C CA . PRO A 1 101 ? -1.704 5.340 13.568 1.00 85.81 101 PRO A CA 1
ATOM 769 C C . PRO A 1 101 ? -0.836 5.809 12.397 1.00 85.81 101 PRO A C 1
ATOM 771 O O . PRO A 1 101 ? 0.018 5.049 11.955 1.00 85.81 101 PRO A O 1
ATOM 774 N N . LEU A 1 102 ? -1.008 7.045 11.908 1.00 87.25 102 LEU A N 1
ATOM 775 C CA . LEU A 1 102 ? -0.238 7.569 10.767 1.00 87.25 102 LEU A CA 1
ATOM 776 C C . LEU A 1 102 ? 1.260 7.709 11.076 1.00 87.25 102 LEU A C 1
ATOM 778 O O . LEU A 1 102 ? 2.072 7.743 10.155 1.00 87.25 102 LEU A O 1
ATOM 782 N N . PHE A 1 103 ? 1.630 7.777 12.358 1.00 89.25 103 PHE A N 1
ATOM 783 C CA . PHE A 1 103 ? 3.027 7.808 12.793 1.00 89.25 103 PHE A CA 1
ATOM 784 C C . PHE A 1 103 ? 3.641 6.415 12.959 1.00 89.25 103 PHE A C 1
ATOM 786 O O . PHE A 1 103 ? 4.861 6.308 13.084 1.00 89.25 103 PHE A O 1
ATOM 793 N N . ILE A 1 104 ? 2.833 5.349 12.989 1.00 90.56 104 ILE A N 1
ATOM 794 C CA . ILE A 1 104 ? 3.332 3.990 13.203 1.00 90.56 104 ILE A CA 1
ATOM 795 C C . ILE A 1 104 ? 3.904 3.467 11.877 1.00 90.56 104 ILE A C 1
ATOM 797 O O . ILE A 1 104 ? 3.171 3.369 10.891 1.00 90.56 104 ILE A O 1
ATOM 801 N N . PRO A 1 105 ? 5.193 3.082 11.822 1.00 92.56 105 PRO A N 1
ATOM 802 C CA . PRO A 1 105 ? 5.766 2.490 10.620 1.00 92.56 105 PRO A CA 1
ATOM 803 C C . PRO A 1 105 ? 5.045 1.193 10.254 1.00 92.56 105 PRO A C 1
ATOM 805 O O . PRO A 1 105 ? 4.749 0.372 11.126 1.00 92.56 105 PRO A O 1
ATOM 808 N N . PHE A 1 106 ? 4.844 0.951 8.957 1.00 89.81 106 PHE A N 1
ATOM 809 C CA . PHE A 1 106 ? 4.112 -0.232 8.485 1.00 89.81 106 PHE A CA 1
ATOM 810 C C . PHE A 1 106 ? 4.710 -1.558 8.994 1.00 89.81 106 PHE A C 1
ATOM 812 O O . PHE A 1 106 ? 3.978 -2.501 9.286 1.00 89.81 106 PHE A O 1
ATOM 819 N N . ILE A 1 107 ? 6.037 -1.622 9.161 1.00 89.75 107 ILE A N 1
ATOM 820 C CA . ILE A 1 107 ? 6.743 -2.806 9.670 1.00 89.75 107 ILE A CA 1
ATOM 821 C C . ILE A 1 107 ? 6.309 -3.122 11.104 1.00 89.75 107 ILE A C 1
ATOM 823 O O . ILE A 1 107 ? 6.113 -4.285 11.449 1.00 89.75 107 ILE A O 1
ATOM 827 N N . VAL A 1 108 ? 6.126 -2.095 11.936 1.00 94.06 108 VAL A N 1
ATOM 828 C CA . VAL A 1 108 ? 5.697 -2.265 13.328 1.00 94.06 108 VAL A CA 1
ATOM 829 C C . VAL A 1 108 ? 4.275 -2.807 13.363 1.00 94.06 108 VAL A C 1
ATOM 831 O O . VAL A 1 108 ? 4.023 -3.781 14.065 1.00 94.06 108 VAL A O 1
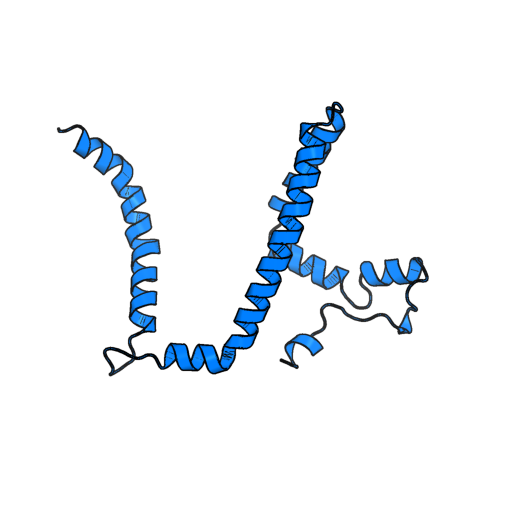ATOM 834 N N . VAL A 1 109 ? 3.375 -2.259 12.541 1.00 90.62 109 VAL A N 1
ATOM 835 C CA . VAL A 1 109 ? 2.003 -2.774 12.408 1.00 90.62 109 VAL A CA 1
ATOM 836 C C . VAL A 1 109 ? 2.017 -4.244 11.990 1.00 90.62 109 VAL A C 1
ATOM 838 O O . VAL A 1 109 ? 1.334 -5.058 12.606 1.00 90.62 109 VAL A O 1
ATOM 841 N N . ALA A 1 110 ? 2.841 -4.616 11.008 1.00 88.38 110 ALA A N 1
ATOM 842 C CA . ALA A 1 110 ? 2.968 -6.004 10.571 1.00 88.38 110 ALA A CA 1
ATOM 843 C C . ALA A 1 110 ? 3.440 -6.935 11.703 1.00 88.38 110 ALA A C 1
ATOM 845 O O . ALA A 1 110 ? 2.890 -8.024 11.880 1.00 88.38 110 ALA A O 1
ATOM 846 N N . GLN A 1 111 ? 4.418 -6.508 12.508 1.00 89.38 111 GLN A N 1
ATOM 847 C CA . GLN A 1 111 ? 4.887 -7.290 13.658 1.00 89.38 111 GLN A CA 1
ATOM 848 C C . GLN A 1 111 ? 3.835 -7.387 14.767 1.00 89.38 111 GLN A C 1
ATOM 850 O O . GLN A 1 111 ? 3.638 -8.466 15.323 1.00 89.38 111 GLN A O 1
ATOM 855 N N . MET A 1 112 ? 3.115 -6.300 15.054 1.00 90.50 112 MET A N 1
ATOM 856 C CA . MET A 1 112 ? 2.010 -6.306 16.017 1.00 90.50 112 MET A CA 1
ATOM 857 C C . MET A 1 112 ? 0.883 -7.236 15.566 1.00 90.50 112 MET A C 1
ATOM 859 O O . MET A 1 112 ? 0.371 -8.004 16.371 1.00 90.50 112 MET A O 1
ATOM 863 N N . MET A 1 113 ? 0.530 -7.234 14.279 1.00 88.81 113 MET A N 1
ATOM 864 C CA . MET A 1 113 ? -0.470 -8.156 13.735 1.00 88.81 113 MET A CA 1
ATOM 865 C C . MET A 1 113 ? -0.009 -9.608 13.837 1.00 88.81 113 MET A C 1
ATOM 867 O O . MET A 1 113 ? -0.800 -10.473 14.204 1.00 88.81 113 MET A O 1
ATOM 871 N N . ARG A 1 114 ? 1.276 -9.886 13.590 1.00 86.56 114 ARG A N 1
ATOM 872 C CA . ARG A 1 114 ? 1.844 -11.232 13.733 1.00 86.56 114 ARG A CA 1
ATOM 873 C C . ARG A 1 114 ? 1.729 -11.772 15.156 1.00 86.56 114 ARG A C 1
ATOM 875 O O . ARG A 1 114 ? 1.403 -12.943 15.321 1.00 86.56 114 ARG A O 1
ATOM 882 N N . THR A 1 115 ? 1.997 -10.952 16.171 1.00 86.81 115 THR A N 1
ATOM 883 C CA . THR A 1 115 ? 1.889 -11.368 17.579 1.00 86.81 115 THR A CA 1
ATOM 884 C C . THR A 1 115 ? 0.440 -11.383 18.065 1.00 86.81 115 THR A C 1
ATOM 886 O O . THR A 1 115 ? 0.064 -12.275 18.822 1.00 86.81 115 THR A O 1
ATOM 889 N N . PHE A 1 116 ? -0.398 -10.459 17.589 1.00 88.12 116 PHE A N 1
ATOM 890 C CA . PHE A 1 116 ? -1.830 -10.403 17.892 1.00 88.12 116 PHE A CA 1
ATOM 891 C C . PHE A 1 116 ? -2.589 -11.631 17.364 1.00 88.12 116 PHE A C 1
ATOM 893 O O . PHE A 1 116 ? -3.410 -12.198 18.086 1.00 88.12 116 PHE A O 1
ATOM 900 N N . LEU A 1 117 ? -2.270 -12.064 16.138 1.00 85.31 117 LEU A N 1
ATOM 901 C CA . LEU A 1 117 ? -2.899 -13.180 15.416 1.00 85.31 117 LEU A CA 1
ATOM 902 C C . LEU A 1 117 ? -2.195 -14.534 15.611 1.00 85.31 117 LEU A C 1
ATOM 904 O O . LEU A 1 117 ? -2.568 -15.529 14.981 1.00 85.31 117 LEU A O 1
ATOM 908 N N . ALA A 1 118 ? -1.168 -14.587 16.462 1.00 84.69 118 ALA A N 1
ATOM 909 C CA . ALA A 1 118 ? -0.495 -15.830 16.813 1.00 84.69 118 ALA A CA 1
ATOM 910 C C . ALA A 1 118 ? -1.446 -16.787 17.550 1.00 84.69 118 ALA A C 1
ATOM 912 O O . ALA A 1 118 ? -2.436 -16.368 18.147 1.00 84.69 118 ALA A O 1
ATOM 913 N N . LYS A 1 119 ? -1.099 -18.081 17.584 1.00 82.06 119 LYS A N 1
ATOM 914 C CA . LYS A 1 119 ? -1.896 -19.102 18.286 1.00 82.06 119 LYS A CA 1
ATOM 915 C C . LYS A 1 119 ? -2.190 -18.730 19.750 1.00 82.06 119 LYS A C 1
ATOM 917 O O . LYS A 1 119 ? -3.329 -18.852 20.177 1.00 82.06 119 LYS A O 1
ATOM 922 N N . ASN A 1 120 ? -1.196 -18.199 20.463 1.00 81.44 120 ASN A N 1
ATOM 923 C CA . ASN A 1 120 ? -1.334 -17.695 21.839 1.00 81.44 120 ASN A CA 1
ATOM 924 C C . ASN A 1 120 ? -1.413 -16.156 21.888 1.00 81.44 120 ASN A C 1
ATOM 926 O O . ASN A 1 120 ? -1.032 -15.538 22.882 1.00 81.44 120 ASN A O 1
ATOM 930 N N . GLY A 1 121 ? -1.807 -15.529 20.779 1.00 84.38 121 GLY A N 1
ATOM 931 C CA . GLY A 1 121 ? -1.914 -14.084 20.646 1.00 84.38 121 GLY A CA 1
ATOM 932 C C . GLY A 1 121 ? -3.105 -13.516 21.412 1.00 84.38 121 GLY A C 1
ATOM 933 O O . GLY A 1 121 ? -4.000 -14.243 21.852 1.00 84.38 121 GLY A O 1
ATOM 934 N N . LEU A 1 122 ? -3.124 -12.189 21.552 1.00 88.81 122 LEU A N 1
ATOM 935 C CA . LEU A 1 122 ? -4.163 -11.477 22.300 1.00 88.81 122 LEU A CA 1
ATOM 936 C C . LEU A 1 122 ? -5.574 -11.801 21.783 1.00 88.81 122 LEU A C 1
ATOM 938 O O . LEU A 1 122 ? -6.483 -11.947 22.593 1.00 88.81 122 LEU A O 1
ATOM 942 N N . MET A 1 123 ? -5.750 -11.966 20.464 1.00 86.56 123 MET A N 1
ATOM 943 C CA . MET A 1 123 ? -7.052 -12.287 19.873 1.00 86.56 123 MET A CA 1
ATOM 944 C C . MET A 1 123 ? -7.593 -13.628 20.372 1.00 86.56 123 MET A C 1
ATOM 946 O O . MET A 1 123 ? -8.707 -13.688 20.879 1.00 86.56 123 MET A O 1
ATOM 950 N N . ASN A 1 124 ? -6.796 -14.694 20.273 1.00 87.12 124 ASN A N 1
ATOM 951 C CA . ASN A 1 124 ? -7.229 -16.023 20.701 1.00 87.12 124 ASN A CA 1
ATOM 952 C C . ASN A 1 124 ? -7.446 -16.078 22.214 1.00 87.12 124 ASN A C 1
ATOM 954 O O . ASN A 1 124 ? -8.427 -16.660 22.657 1.00 87.12 124 ASN A O 1
ATOM 958 N N . ASN A 1 125 ? -6.593 -15.420 23.005 1.00 87.12 125 ASN A N 1
ATOM 959 C CA . ASN A 1 125 ? -6.787 -15.352 24.455 1.00 87.12 125 ASN A CA 1
ATOM 960 C C . ASN A 1 125 ? -8.079 -14.608 24.827 1.00 87.12 125 ASN A C 1
ATOM 962 O O . ASN A 1 125 ? -8.773 -15.028 25.747 1.00 87.12 125 ASN A O 1
ATOM 966 N N . ALA A 1 126 ? -8.431 -13.539 24.104 1.00 87.81 126 ALA A N 1
ATOM 967 C CA . ALA A 1 126 ? -9.690 -12.827 24.307 1.00 87.81 126 ALA A CA 1
ATOM 968 C C . ALA A 1 126 ? -10.909 -13.676 23.905 1.00 87.81 126 ALA A C 1
ATOM 970 O O . ALA A 1 126 ? -11.906 -13.676 24.619 1.00 87.81 126 ALA A O 1
ATOM 971 N N . LEU A 1 127 ? -10.822 -14.431 22.803 1.00 87.00 127 LEU A N 1
ATOM 972 C CA . LEU A 1 127 ? -11.882 -15.349 22.363 1.00 87.00 127 LEU A CA 1
ATOM 973 C C . LEU A 1 127 ? -12.092 -16.509 23.345 1.00 87.00 127 LEU A C 1
ATOM 975 O O . LEU A 1 127 ? -13.233 -16.855 23.639 1.00 87.00 127 LEU A O 1
ATOM 979 N N . VAL A 1 128 ? -11.005 -17.066 23.883 1.00 89.19 128 VAL A N 1
ATOM 980 C CA . VAL A 1 128 ? -11.047 -18.094 24.933 1.00 89.19 128 VAL A CA 1
ATOM 981 C C . VAL A 1 128 ? -11.643 -17.528 26.222 1.00 89.19 128 VAL A C 1
ATOM 983 O O . VAL A 1 128 ? -12.493 -18.163 26.832 1.00 89.19 128 VAL A O 1
ATOM 986 N N . ALA A 1 129 ? -11.253 -16.314 26.625 1.00 88.56 129 ALA A N 1
ATOM 987 C CA . ALA A 1 129 ? -11.821 -15.656 27.803 1.00 88.56 129 ALA A CA 1
ATOM 988 C C . ALA A 1 129 ? -13.316 -15.318 27.642 1.00 88.56 129 ALA A C 1
ATOM 990 O O . ALA A 1 129 ? -14.035 -15.248 28.635 1.00 88.56 129 ALA A O 1
ATOM 991 N N . ALA A 1 130 ? -13.778 -15.117 26.406 1.00 89.31 130 ALA A N 1
ATOM 992 C CA . ALA A 1 130 ? -15.185 -14.923 26.067 1.00 89.31 130 ALA A CA 1
ATOM 993 C C . ALA A 1 130 ? -15.970 -16.243 25.906 1.00 89.31 130 ALA A C 1
ATOM 995 O O . ALA A 1 130 ? -17.138 -16.192 25.531 1.00 89.31 130 ALA A O 1
ATOM 996 N N . ASP A 1 131 ? -15.338 -17.398 26.159 1.00 86.38 131 ASP A N 1
ATOM 997 C CA . ASP A 1 131 ? -15.898 -18.752 26.000 1.00 86.38 131 ASP A CA 1
ATOM 998 C C . ASP A 1 131 ? -16.384 -19.066 24.568 1.00 86.38 131 ASP A C 1
ATOM 1000 O O . ASP A 1 131 ? -17.216 -19.939 24.340 1.00 86.38 131 ASP A O 1
ATOM 1004 N N . LEU A 1 132 ? -15.856 -18.344 23.569 1.00 83.69 132 LEU A N 1
ATOM 1005 C CA . LEU A 1 132 ? -16.213 -18.513 22.154 1.00 83.69 132 LEU A CA 1
ATOM 1006 C C . LEU A 1 132 ? -15.389 -19.604 21.459 1.00 83.69 132 LEU A C 1
ATOM 1008 O O . LEU A 1 132 ? -15.798 -20.110 20.417 1.00 83.69 132 LEU A O 1
ATOM 1012 N N . VAL A 1 133 ? -14.203 -19.918 21.987 1.00 82.44 133 VAL A N 1
ATOM 1013 C CA . VAL A 1 133 ? -13.256 -20.885 21.414 1.00 82.44 133 VAL A CA 1
ATOM 1014 C C . VAL A 1 133 ? -12.558 -21.616 22.553 1.00 82.44 133 VAL A C 1
ATOM 1016 O O . VAL A 1 133 ? -12.121 -20.986 23.515 1.00 82.44 133 VAL A O 1
ATOM 1019 N N . THR A 1 134 ? -12.395 -22.934 22.449 1.00 81.94 134 THR A N 1
ATOM 1020 C CA . THR A 1 134 ? -11.633 -23.676 23.460 1.00 81.94 134 THR A CA 1
ATOM 1021 C C . THR A 1 134 ? -10.119 -23.500 23.255 1.00 81.94 134 THR A C 1
ATOM 1023 O O . THR A 1 134 ? -9.655 -23.344 22.122 1.00 81.94 134 THR A O 1
ATOM 1026 N N . PRO A 1 135 ? -9.283 -23.575 24.310 1.00 74.50 135 PRO A N 1
ATOM 1027 C CA . PRO A 1 135 ? -7.827 -23.424 24.175 1.00 74.50 135 PRO A CA 1
ATOM 1028 C C . PRO A 1 135 ? -7.188 -24.376 23.147 1.00 74.50 135 PRO A C 1
ATOM 1030 O O . PRO A 1 135 ? -6.181 -24.039 22.519 1.00 74.50 135 PRO A O 1
ATOM 1033 N N . LEU A 1 136 ? -7.785 -25.555 22.953 1.00 74.00 136 LEU A N 1
ATOM 1034 C CA . LEU A 1 136 ? -7.323 -26.587 22.022 1.00 74.00 136 LEU A CA 1
ATOM 1035 C C . LEU A 1 136 ? -7.599 -26.233 20.551 1.00 74.00 136 LEU A C 1
ATOM 1037 O O . LEU A 1 136 ? -6.829 -26.635 19.679 1.00 74.00 136 LEU A O 1
ATOM 1041 N N . GLU A 1 137 ? -8.635 -25.440 20.283 1.00 75.69 137 GLU A N 1
ATOM 1042 C CA . GLU A 1 137 ? -9.062 -25.011 18.942 1.00 75.69 137 GLU A CA 1
ATOM 1043 C C . GLU A 1 137 ? -8.368 -23.726 18.472 1.00 75.69 137 GLU A C 1
ATOM 1045 O O . GLU A 1 137 ? -8.587 -23.263 17.353 1.00 75.69 137 GLU A O 1
ATOM 1050 N N . THR A 1 138 ? -7.500 -23.142 19.299 1.00 75.56 138 THR A N 1
ATOM 1051 C CA . THR A 1 138 ? -6.757 -21.936 18.930 1.00 75.56 138 THR A CA 1
ATOM 1052 C C . THR A 1 138 ? -5.833 -22.197 17.734 1.00 75.56 138 THR A C 1
ATOM 1054 O O . THR A 1 138 ? -4.996 -23.109 17.726 1.00 75.56 138 THR A O 1
ATOM 1057 N N . LEU A 1 139 ? -5.956 -21.367 16.696 1.00 75.50 139 LEU A N 1
ATOM 1058 C CA . LEU A 1 139 ? -5.147 -21.440 15.477 1.00 75.50 139 LEU A CA 1
ATOM 1059 C C . LEU A 1 139 ? -4.278 -20.191 15.322 1.00 75.50 139 LEU A C 1
ATOM 1061 O O . LEU A 1 139 ? -4.615 -19.111 15.798 1.00 75.50 139 LEU A O 1
ATOM 1065 N N . SER A 1 140 ? -3.137 -20.336 14.645 1.00 76.69 140 SER A N 1
ATOM 1066 C CA . SER A 1 140 ? -2.360 -19.177 14.199 1.00 76.69 140 SER A CA 1
ATOM 1067 C C . SER A 1 140 ? -2.954 -18.668 12.893 1.00 76.69 140 SER A C 1
ATOM 1069 O O . SER A 1 140 ? -2.790 -19.307 11.853 1.00 76.69 140 SER A O 1
ATOM 1071 N N . TRP A 1 141 ? -3.606 -17.511 12.941 1.00 73.25 141 TRP A N 1
ATOM 1072 C CA . TRP A 1 141 ? -4.271 -16.900 11.786 1.00 73.25 141 TRP A CA 1
ATOM 1073 C C . TRP A 1 141 ? -3.273 -16.315 10.776 1.00 73.25 141 TRP A C 1
ATOM 1075 O O . TRP A 1 141 ? -3.636 -16.002 9.649 1.00 73.25 141 TRP A O 1
ATOM 1085 N N . LEU A 1 142 ? -1.995 -16.226 11.169 1.00 66.25 142 LEU A N 1
ATOM 1086 C CA . LEU A 1 142 ? -0.862 -15.777 10.352 1.00 66.25 142 LEU A CA 1
ATOM 1087 C C . LEU A 1 142 ? 0.177 -16.900 10.123 1.00 66.25 142 LEU A C 1
ATOM 1089 O O . LEU A 1 142 ? 1.387 -16.668 10.114 1.00 66.25 142 LEU A O 1
ATOM 1093 N N . GLY A 1 143 ? -0.272 -18.157 10.053 1.00 58.19 143 GLY A N 1
ATOM 1094 C CA . GLY A 1 143 ? 0.604 -19.329 9.953 1.00 58.19 143 GLY A CA 1
ATOM 1095 C C . GLY A 1 143 ? 1.284 -19.519 8.586 1.00 58.19 143 GLY A C 1
ATOM 1096 O O . GLY A 1 143 ? 0.677 -19.336 7.536 1.00 58.19 143 GLY A O 1
ATOM 1097 N N . TRP A 1 144 ? 2.529 -20.015 8.602 1.00 51.75 144 TRP A N 1
ATOM 1098 C CA . TRP A 1 144 ? 3.334 -20.357 7.412 1.00 51.75 144 TRP A CA 1
ATOM 1099 C C . TRP A 1 144 ? 2.721 -21.437 6.510 1.00 51.75 144 TRP A C 1
ATOM 1101 O O . TRP A 1 144 ? 3.089 -21.541 5.345 1.00 51.75 144 TRP A O 1
ATOM 1111 N N . LYS A 1 145 ? 1.753 -22.213 7.014 1.00 49.47 145 LYS A N 1
ATOM 1112 C CA . LYS A 1 145 ? 1.016 -23.204 6.215 1.00 49.47 145 LYS A CA 1
ATOM 1113 C C . LYS A 1 145 ? 0.177 -22.570 5.094 1.00 49.47 145 LYS A C 1
ATOM 1115 O O . LYS A 1 145 ? -0.125 -23.267 4.139 1.00 49.47 145 LYS A O 1
ATOM 1120 N N . GLY A 1 146 ? -0.143 -21.275 5.184 1.00 46.81 146 GLY A N 1
ATOM 1121 C CA . GLY A 1 146 ? -0.765 -20.514 4.093 1.00 46.81 146 GLY A CA 1
ATOM 1122 C C . GLY A 1 146 ? 0.224 -19.892 3.098 1.00 46.81 146 GLY A C 1
ATOM 1123 O O . GLY A 1 146 ? -0.203 -19.460 2.044 1.00 46.81 146 GLY A O 1
ATOM 1124 N N . ILE A 1 147 ? 1.527 -19.850 3.409 1.00 48.41 147 ILE A N 1
ATOM 1125 C CA . ILE A 1 147 ? 2.580 -19.338 2.504 1.00 48.41 147 ILE A CA 1
ATOM 1126 C C . ILE A 1 147 ? 3.201 -20.483 1.678 1.00 48.41 147 ILE A C 1
ATOM 1128 O O . ILE A 1 147 ? 3.786 -20.244 0.633 1.00 48.41 147 ILE A O 1
ATOM 1132 N N . VAL A 1 148 ? 3.090 -21.733 2.148 1.00 38.88 148 VAL A N 1
ATOM 1133 C CA . VAL A 1 148 ? 3.670 -22.928 1.498 1.00 38.88 148 VAL A CA 1
ATOM 1134 C C . VAL A 1 148 ? 2.645 -23.698 0.644 1.00 38.88 148 VAL A C 1
ATOM 1136 O O . VAL A 1 148 ? 3.027 -24.578 -0.120 1.00 38.88 148 VAL A O 1
ATOM 1139 N N . ILE A 1 149 ? 1.349 -23.383 0.753 1.00 37.19 149 ILE A N 1
ATOM 1140 C CA . ILE A 1 149 ? 0.271 -24.017 -0.031 1.00 37.19 149 ILE A CA 1
ATOM 1141 C C . ILE A 1 149 ? -0.443 -22.950 -0.875 1.00 37.19 149 ILE A C 1
ATOM 1143 O O . ILE A 1 149 ? -1.644 -22.739 -0.755 1.00 37.19 149 ILE A O 1
ATOM 1147 N N . THR A 1 150 ? 0.339 -22.258 -1.693 1.00 38.44 150 THR A N 1
ATOM 1148 C CA . THR A 1 150 ? -0.033 -21.510 -2.906 1.00 38.44 150 THR A CA 1
ATOM 1149 C C . THR A 1 150 ? 1.232 -21.406 -3.736 1.00 38.44 150 THR A C 1
ATOM 1151 O O . THR A 1 150 ? 1.154 -21.671 -4.951 1.00 38.44 150 THR A O 1
#

Mean predicted aligned error: 9.53 Å

Sequence (150 aa):
MSSSLKYLLLVAPAALMIAILFLYPLGFSLVSAFTAPGQPFTLDHFRKVYALYASDVLFSLIIVLVSVALLALIAITLSAVIALSPCRPVVRLLGFLYRLPLFIPFIVVAQMMRTFLAKNGLMNNALVAADLVTPLETLSWLGWKGIVIT